Protein AF-A0A5K0YUQ2-F1 (afdb_monomer_lite)

Foldseek 3Di:
DDDDDDPDDDDPPDDPDPDDDDDDDDPDDDPDDDPDDDDDDPVNLCPDPVNVVLVQAWAPPPPPDPPPHDDADLVVLVVCCVPQQDDDDDDDHGDVVSLVSCVVSVCQPGHLPVPDDPVPHDPSSVVNNVSNVVVD

Sequence (136 aa):
MTKVYGTGVYDFKRHRVAEYPVQPVTTETLPERRPGGGSITLVDIQKDRLTKIALSNWSVSGDGSSAARPPFRPELVKEIYETELVVSDGGKTVPLQRVMILEVSQYLENYLWPNFEPETASFEHVMSMILMINEK

pLDDT: mean 75.37, std 20.81, range [32.41, 96.94]

Organism: NCBI:txid210225

Secondary structure (DSSP, 8-state):
----------------------------------SS-PPPPHHHHHHSHHHHHHHHHT---TT-----PPPP-HHHHHHHIIIIIS--SSSPPP-HHHHHHHHHTTHIIIIIGGG--TTT--HHHHHHHHHHHHH-

Radius of gyration: 26.04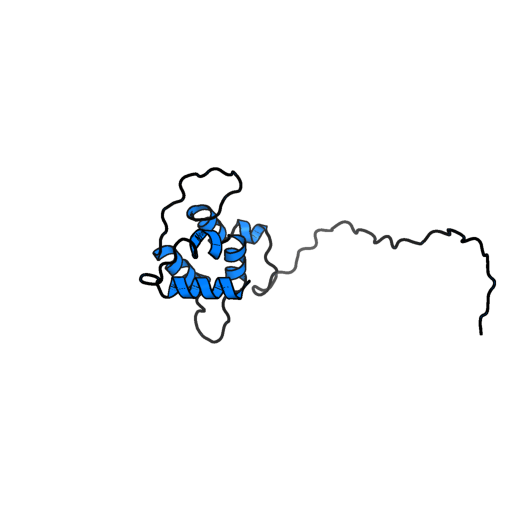 Å; chains: 1; bounding box: 52×62×75 Å

InterPro domains:
  IPR032174 RNA helicase aquarius, N-terminal domain [PF16399] (50-136)

Structure (mmCIF, N/CA/C/O backbone):
data_AF-A0A5K0YUQ2-F1
#
_entry.id   AF-A0A5K0YUQ2-F1
#
loop_
_atom_site.group_PDB
_atom_site.id
_atom_site.type_symbol
_atom_site.label_atom_id
_atom_site.label_alt_id
_atom_site.label_comp_id
_atom_site.label_asym_id
_atom_site.label_entity_id
_atom_site.label_seq_id
_atom_site.pdbx_PDB_ins_code
_atom_site.Cartn_x
_atom_site.Cartn_y
_atom_site.Cartn_z
_atom_site.occupancy
_atom_site.B_iso_or_equiv
_atom_site.auth_seq_id
_atom_site.auth_comp_id
_atom_site.auth_asym_id
_atom_site.auth_atom_id
_atom_site.pdbx_PDB_model_num
ATOM 1 N N . MET A 1 1 ? 31.585 44.148 46.536 1.00 32.41 1 MET A N 1
ATOM 2 C CA . MET A 1 1 ? 31.948 42.757 46.198 1.00 32.41 1 MET A CA 1
ATOM 3 C C . MET A 1 1 ? 31.736 41.876 47.422 1.00 32.41 1 MET A C 1
ATOM 5 O O . MET A 1 1 ? 32.100 42.289 48.513 1.00 32.41 1 MET A O 1
ATOM 9 N N . THR A 1 2 ? 31.082 40.730 47.192 1.00 36.16 2 THR A N 1
ATOM 10 C CA . THR A 1 2 ? 31.074 39.473 47.974 1.00 36.16 2 THR A CA 1
ATOM 11 C C . THR A 1 2 ? 30.713 39.517 49.463 1.00 36.16 2 THR A C 1
ATOM 13 O O . THR A 1 2 ? 31.566 39.665 50.332 1.00 36.16 2 THR A O 1
ATOM 16 N N . LYS A 1 3 ? 29.429 39.243 49.741 1.00 38.03 3 LYS A N 1
ATOM 17 C CA . LYS A 1 3 ? 28.987 38.639 51.003 1.00 38.03 3 LYS A CA 1
ATOM 18 C C . LYS A 1 3 ? 29.403 37.170 51.003 1.00 38.03 3 LYS A C 1
ATOM 20 O O . LYS A 1 3 ? 29.023 36.431 50.099 1.00 38.03 3 LYS A O 1
ATOM 25 N N . VAL A 1 4 ? 30.113 36.751 52.037 1.00 47.44 4 VAL A N 1
ATOM 26 C CA . VAL A 1 4 ? 30.205 35.346 52.434 1.00 47.44 4 VAL A CA 1
ATOM 27 C C . VAL A 1 4 ? 29.836 35.312 53.905 1.00 47.44 4 VAL A C 1
ATOM 29 O O . VAL A 1 4 ? 30.263 36.190 54.643 1.00 47.44 4 VAL A O 1
ATOM 32 N N . TYR A 1 5 ? 28.958 34.389 54.277 1.00 43.47 5 TYR A N 1
ATOM 33 C CA . TYR A 1 5 ? 29.052 33.495 55.435 1.00 43.47 5 TYR A CA 1
ATOM 34 C C . TYR A 1 5 ? 27.659 32.946 55.723 1.00 43.47 5 TYR A C 1
ATOM 36 O O . TYR A 1 5 ? 26.694 33.683 55.907 1.00 43.47 5 TYR A O 1
ATOM 44 N N . GLY A 1 6 ? 27.572 31.623 55.731 1.00 44.81 6 GLY A N 1
ATOM 45 C CA . GLY A 1 6 ? 26.339 30.910 56.008 1.00 44.81 6 GLY A CA 1
ATOM 46 C C . GLY A 1 6 ? 26.542 29.409 55.917 1.00 44.81 6 GLY A C 1
ATOM 47 O O . GLY A 1 6 ? 25.909 28.749 55.104 1.00 44.81 6 GLY A O 1
ATOM 48 N N . THR A 1 7 ? 27.449 28.870 56.732 1.00 54.19 7 THR A N 1
ATOM 49 C CA . THR A 1 7 ? 27.436 27.454 57.111 1.00 54.19 7 THR A CA 1
ATOM 50 C C . THR A 1 7 ? 26.182 27.209 57.950 1.00 54.19 7 THR A C 1
ATOM 52 O O . THR A 1 7 ? 26.190 27.404 59.164 1.00 54.19 7 THR A O 1
ATOM 55 N N . GLY A 1 8 ? 25.083 26.860 57.287 1.00 47.41 8 GLY A N 1
ATOM 56 C CA . GLY A 1 8 ? 23.836 26.434 57.912 1.00 47.41 8 GLY A CA 1
ATOM 57 C C . GLY A 1 8 ? 23.560 24.980 57.557 1.00 47.41 8 GLY A C 1
ATOM 58 O O . GLY A 1 8 ? 23.575 24.612 56.385 1.00 47.41 8 GLY A O 1
ATOM 59 N N . VAL A 1 9 ? 23.349 24.153 58.577 1.00 46.81 9 VAL A N 1
ATOM 60 C CA . VAL A 1 9 ? 22.989 22.737 58.455 1.00 46.81 9 VAL A CA 1
ATOM 61 C C . VAL A 1 9 ? 21.635 22.648 57.745 1.00 46.81 9 VAL A C 1
ATOM 63 O O . VAL A 1 9 ? 20.648 23.195 58.232 1.00 46.81 9 VAL A O 1
ATOM 66 N N . TYR A 1 10 ? 21.595 22.002 56.578 1.00 47.81 10 TYR A N 1
ATOM 67 C CA . TYR A 1 10 ? 20.353 21.759 55.844 1.00 47.81 10 TYR A CA 1
ATOM 68 C C . TYR A 1 10 ? 19.424 20.863 56.685 1.00 47.81 10 TYR A C 1
ATOM 70 O O . TYR A 1 10 ? 19.738 19.706 56.955 1.00 47.81 10 TYR A O 1
ATOM 78 N N . ASP A 1 11 ? 18.283 21.412 57.109 1.00 49.34 11 ASP A N 1
ATOM 79 C CA . ASP A 1 11 ? 17.187 20.687 57.762 1.00 49.34 11 ASP A CA 1
ATOM 80 C C . ASP A 1 11 ? 16.387 19.950 56.672 1.00 49.34 11 ASP A C 1
ATOM 82 O O . ASP A 1 11 ? 15.690 20.580 55.874 1.00 49.34 11 ASP A O 1
ATOM 86 N N . PHE A 1 12 ? 16.492 18.617 56.601 1.00 49.78 12 PHE A N 1
ATOM 87 C CA . PHE A 1 12 ? 15.725 17.762 55.678 1.00 49.78 12 PHE A CA 1
ATOM 88 C C . PHE A 1 12 ? 14.251 17.645 56.101 1.00 49.78 12 PHE A C 1
ATOM 90 O O . PHE A 1 12 ? 13.685 16.550 56.189 1.00 49.78 12 PHE A O 1
ATOM 97 N N . LYS A 1 13 ? 13.583 18.773 56.355 1.00 50.38 13 LYS A N 1
ATOM 98 C CA . LYS A 1 13 ? 12.129 18.810 56.497 1.00 50.38 13 LYS A CA 1
ATOM 99 C C . LYS A 1 13 ? 11.494 18.498 55.150 1.00 50.38 13 LYS A C 1
ATOM 101 O O . LYS A 1 13 ? 11.256 19.382 54.339 1.00 50.38 13 LYS A O 1
ATOM 106 N N . ARG A 1 14 ? 11.262 17.196 54.953 1.00 53.75 14 ARG A N 1
ATOM 107 C CA . ARG A 1 14 ? 10.283 16.547 54.074 1.00 53.75 14 ARG A CA 1
ATOM 108 C C . ARG A 1 14 ? 9.792 17.464 52.955 1.00 53.75 14 ARG A C 1
ATOM 110 O O . ARG A 1 14 ? 8.801 18.175 53.120 1.00 53.75 14 ARG A O 1
ATOM 117 N N . HIS A 1 15 ? 10.456 17.386 51.803 1.00 47.28 15 HIS A N 1
ATOM 118 C CA . HIS A 1 15 ? 9.835 17.776 50.544 1.00 47.28 15 HIS A CA 1
ATOM 119 C C . HIS A 1 15 ? 8.476 17.075 50.473 1.00 47.28 15 HIS A C 1
ATOM 121 O O . HIS A 1 15 ? 8.408 15.849 50.408 1.00 47.28 15 HIS A O 1
ATOM 127 N N . ARG A 1 16 ? 7.391 17.849 50.553 1.00 53.88 16 ARG A N 1
ATOM 128 C CA . ARG A 1 16 ? 6.055 17.364 50.222 1.00 53.88 16 ARG A CA 1
ATOM 129 C C . ARG A 1 16 ? 6.077 17.014 48.738 1.00 53.88 16 ARG A C 1
ATOM 131 O O . ARG A 1 16 ? 5.910 17.887 47.893 1.00 53.88 16 ARG A O 1
ATOM 138 N N . VAL A 1 17 ? 6.358 15.749 48.439 1.00 53.47 17 VAL A N 1
ATOM 139 C CA . VAL A 1 17 ? 6.038 15.149 47.147 1.00 53.47 17 VAL A CA 1
ATOM 140 C C . VAL A 1 17 ? 4.537 15.351 46.960 1.00 53.47 17 VAL A C 1
ATOM 142 O O . VAL A 1 17 ? 3.755 15.049 47.861 1.00 53.47 17 VAL A O 1
ATOM 145 N N . ALA A 1 18 ? 4.142 15.953 45.841 1.00 57.91 18 ALA A N 1
ATOM 146 C CA . ALA A 1 18 ? 2.740 16.072 45.482 1.00 57.91 18 ALA A CA 1
ATOM 147 C C . ALA A 1 18 ? 2.208 14.663 45.192 1.00 57.91 18 ALA A C 1
ATOM 149 O O . ALA A 1 18 ? 2.428 14.116 44.114 1.00 57.91 18 ALA A O 1
ATOM 150 N N . GLU A 1 19 ? 1.560 14.046 46.176 1.00 52.34 19 GLU A N 1
ATOM 151 C CA . GLU A 1 19 ? 0.774 12.839 45.958 1.00 52.34 19 GLU A CA 1
ATOM 152 C C . GLU A 1 19 ? -0.471 13.245 45.163 1.00 52.34 19 GLU A C 1
ATOM 154 O O . GLU A 1 19 ? -1.360 13.926 45.678 1.00 52.34 19 GLU A O 1
ATOM 159 N N . TYR A 1 20 ? -0.517 12.882 43.881 1.00 46.75 20 TYR A N 1
ATOM 160 C CA . TYR A 1 20 ? -1.749 12.977 43.107 1.00 46.75 20 TYR A CA 1
ATOM 161 C C . TYR A 1 20 ? -2.673 11.837 43.549 1.00 46.75 20 TYR A C 1
ATOM 163 O O . TYR A 1 20 ? -2.285 10.672 43.428 1.00 46.75 20 TYR A O 1
ATOM 171 N N . PRO A 1 21 ? -3.883 12.125 44.055 1.00 49.94 21 PRO A N 1
ATOM 172 C CA . PRO A 1 21 ? -4.831 11.075 44.383 1.00 49.94 21 PRO A CA 1
ATOM 173 C C . PRO A 1 21 ? -5.246 10.355 43.096 1.00 49.94 21 PRO A C 1
ATOM 175 O O . PRO A 1 21 ? -5.832 10.956 42.194 1.00 49.94 21 PRO A O 1
ATOM 178 N N . VAL A 1 22 ? -4.944 9.060 43.011 1.00 49.00 22 VAL A N 1
ATOM 179 C CA . VAL A 1 22 ? -5.474 8.182 41.964 1.00 49.00 22 VAL A CA 1
ATOM 180 C C . VAL A 1 22 ? -6.942 7.939 42.301 1.00 49.00 22 VAL A C 1
ATOM 182 O O . VAL A 1 22 ? -7.258 7.190 43.224 1.00 49.00 22 VAL A O 1
ATOM 185 N N . GLN A 1 23 ? -7.847 8.627 41.605 1.00 50.56 23 GLN A N 1
ATOM 186 C CA . GLN A 1 23 ? -9.275 8.350 41.730 1.00 50.56 23 GLN A CA 1
ATOM 187 C C . GLN A 1 23 ? -9.556 6.943 41.175 1.00 50.56 23 GLN A C 1
ATOM 189 O O . GLN A 1 23 ? -9.046 6.609 40.101 1.00 50.56 23 GLN A O 1
ATOM 194 N N . PRO A 1 24 ? -10.340 6.100 41.871 1.00 45.19 24 PRO A N 1
ATOM 195 C CA . PRO A 1 24 ? -10.799 4.845 41.299 1.00 45.19 24 PRO A CA 1
ATOM 196 C C . PRO A 1 24 ? -11.664 5.165 40.078 1.00 45.19 24 PRO A C 1
ATOM 198 O O . PRO A 1 24 ? -12.583 5.976 40.159 1.00 45.19 24 PRO A O 1
ATOM 201 N N . VAL A 1 25 ? -11.336 4.553 38.942 1.00 42.25 25 VAL A N 1
ATOM 202 C CA . VAL A 1 25 ? -12.047 4.734 37.673 1.00 42.25 25 VAL A CA 1
ATOM 203 C C . VAL A 1 25 ? -13.483 4.235 37.839 1.00 42.25 25 VAL A C 1
ATOM 205 O O . VAL A 1 25 ? -13.753 3.040 37.745 1.00 42.25 25 VAL A O 1
ATOM 208 N N . THR A 1 26 ? -14.413 5.147 38.105 1.00 38.47 26 THR A N 1
ATOM 209 C CA . THR A 1 26 ? -15.839 4.911 37.902 1.00 38.47 26 THR A CA 1
ATOM 210 C C . THR A 1 26 ? -16.084 4.838 36.401 1.00 38.47 26 THR A C 1
ATOM 212 O O . THR A 1 26 ? -15.654 5.704 35.641 1.00 38.47 26 THR A O 1
ATOM 215 N N . THR A 1 27 ? -16.751 3.772 35.964 1.00 49.03 27 THR A N 1
ATOM 216 C CA . THR A 1 27 ? -17.225 3.574 34.594 1.00 49.03 27 THR A CA 1
ATOM 217 C C . THR A 1 27 ? -18.278 4.626 34.253 1.00 49.03 27 THR A C 1
ATOM 219 O O . THR A 1 27 ? -19.476 4.359 34.315 1.00 49.03 27 THR A O 1
ATOM 222 N N . GLU A 1 28 ? -17.842 5.836 33.922 1.00 40.72 28 GLU A N 1
ATOM 223 C CA . GLU A 1 28 ? -18.686 6.819 33.262 1.00 40.72 28 GLU A CA 1
ATOM 224 C C . GLU A 1 28 ? -18.611 6.579 31.755 1.00 40.72 28 GLU A C 1
ATOM 226 O O . GLU A 1 28 ? -17.546 6.572 31.135 1.00 40.72 28 GLU A O 1
ATOM 231 N N . THR A 1 29 ? -19.777 6.295 31.187 1.00 49.72 29 THR A N 1
ATOM 232 C CA . THR A 1 29 ? -20.048 6.153 29.759 1.00 49.72 29 THR A CA 1
ATOM 233 C C . THR A 1 29 ? -19.360 7.262 28.963 1.00 49.72 29 THR A C 1
ATOM 235 O O . THR A 1 29 ? -19.727 8.432 29.088 1.00 49.72 29 THR A O 1
ATOM 238 N N . LEU A 1 30 ? -18.368 6.895 28.142 1.00 43.53 30 LEU A N 1
ATOM 239 C CA . LEU A 1 30 ? -17.711 7.836 27.239 1.00 43.53 30 LEU A CA 1
ATOM 240 C C . LEU A 1 30 ? -18.746 8.450 26.280 1.00 43.53 30 LEU A C 1
ATOM 242 O O . LEU A 1 30 ? -19.550 7.708 25.710 1.00 43.53 30 LEU A O 1
ATOM 246 N N . PRO A 1 31 ? -18.708 9.774 26.051 1.00 42.78 31 PRO A N 1
ATOM 247 C CA . PRO A 1 31 ? -19.572 10.407 25.070 1.00 42.78 31 PRO A CA 1
ATOM 248 C C . PRO A 1 31 ? -19.225 9.886 23.674 1.00 42.78 31 PRO A C 1
ATOM 250 O O . PRO A 1 31 ? -18.052 9.755 23.314 1.00 42.78 31 PRO A O 1
ATOM 253 N N . GLU A 1 32 ? -20.264 9.598 22.896 1.00 50.66 32 GLU A N 1
ATOM 254 C CA . GLU A 1 32 ? -20.170 9.133 21.518 1.00 50.66 32 GLU A CA 1
ATOM 255 C C . GLU A 1 32 ? -19.306 10.099 20.691 1.00 50.66 32 GLU A C 1
ATOM 257 O O . GLU A 1 32 ? -19.641 11.270 20.477 1.00 50.66 32 GLU A O 1
ATOM 262 N N . ARG A 1 33 ? -18.114 9.626 20.304 1.00 48.44 33 ARG A N 1
ATOM 263 C CA . ARG A 1 33 ? -17.125 10.416 19.566 1.00 48.44 33 ARG A CA 1
ATOM 264 C C . ARG A 1 33 ? -17.582 10.579 18.122 1.00 48.44 33 ARG A C 1
ATOM 266 O O . ARG A 1 33 ? -17.851 9.601 17.431 1.00 48.44 33 ARG A O 1
ATOM 273 N N . ARG A 1 34 ? -17.590 11.828 17.649 1.00 48.44 34 ARG A N 1
ATOM 274 C CA . ARG A 1 34 ? -17.783 12.154 16.230 1.00 48.44 34 ARG A CA 1
ATOM 275 C C . ARG A 1 34 ? -16.715 11.435 15.387 1.00 48.44 34 ARG A C 1
ATOM 277 O O . ARG A 1 34 ? -15.551 11.415 15.799 1.00 48.44 34 ARG A O 1
ATOM 284 N N . PRO A 1 35 ? -17.067 10.886 14.215 1.00 46.16 35 PRO A N 1
ATOM 285 C CA . PRO A 1 35 ? -16.115 10.202 13.355 1.00 46.16 35 PRO A CA 1
ATOM 286 C C . PRO A 1 35 ? -15.253 11.250 12.643 1.00 46.16 35 PRO A C 1
ATOM 288 O O . PRO A 1 35 ? -15.653 11.832 11.641 1.00 46.16 35 PRO A O 1
ATOM 291 N N . GLY A 1 36 ? -14.083 11.547 13.202 1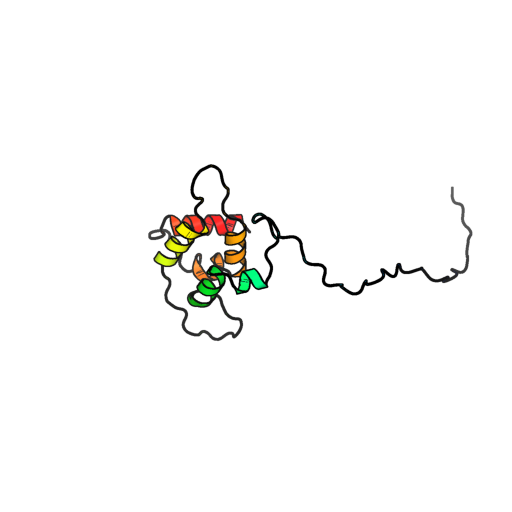.00 50.56 36 GLY A N 1
ATOM 292 C CA . GLY A 1 36 ? -13.119 12.456 12.586 1.00 50.56 36 GLY A CA 1
ATOM 293 C C . GLY A 1 36 ? -12.089 12.952 13.589 1.00 50.56 36 GLY A C 1
ATOM 294 O O . GLY A 1 36 ? -12.313 13.960 14.249 1.00 50.56 36 GLY A O 1
ATOM 295 N N . GLY A 1 37 ? -10.966 12.238 13.703 1.00 52.91 37 GLY A N 1
ATOM 296 C CA . GLY A 1 37 ? -9.801 12.682 14.479 1.00 52.91 37 GLY A CA 1
ATOM 297 C C . GLY A 1 37 ? -9.612 12.005 15.839 1.00 52.91 37 GLY A C 1
ATOM 298 O O . GLY A 1 37 ? -9.286 12.668 16.820 1.00 52.91 37 GLY A O 1
ATOM 299 N N . GLY A 1 38 ? -9.822 10.690 15.928 1.00 58.38 38 GLY A N 1
ATOM 300 C CA . GLY A 1 38 ? -9.349 9.908 17.071 1.00 58.38 38 GLY A CA 1
ATOM 301 C C . GLY A 1 38 ? -7.888 9.502 16.874 1.00 58.38 38 GLY A C 1
ATOM 302 O O . GLY A 1 38 ? -7.537 9.022 15.801 1.00 58.38 38 GLY A O 1
ATOM 303 N N . SER A 1 39 ? -7.050 9.674 17.902 1.00 70.12 39 SER A N 1
ATOM 304 C CA . SER A 1 39 ? -5.749 8.992 17.979 1.00 70.12 39 SER A CA 1
ATOM 305 C C . SER A 1 39 ? -5.965 7.491 17.761 1.00 70.12 39 SER A C 1
ATOM 307 O O . SER A 1 39 ? -6.824 6.909 18.431 1.00 70.12 39 SER A O 1
ATOM 309 N N . ILE A 1 40 ? -5.250 6.894 16.802 1.00 81.25 40 ILE A N 1
ATOM 310 C CA . ILE A 1 40 ? -5.379 5.468 16.496 1.00 81.25 40 ILE A CA 1
ATOM 311 C C . ILE A 1 40 ? -4.935 4.654 17.715 1.00 81.25 40 ILE A C 1
ATOM 313 O O . ILE A 1 40 ? -3.891 4.929 18.309 1.00 81.25 40 ILE A O 1
ATOM 317 N N . THR A 1 41 ? -5.716 3.653 18.118 1.00 87.75 41 THR A N 1
ATOM 318 C CA . THR A 1 41 ? -5.282 2.733 19.174 1.00 87.75 41 THR A CA 1
ATOM 319 C C . THR A 1 41 ? -4.588 1.515 18.570 1.00 87.75 41 THR A C 1
ATOM 321 O O . THR A 1 41 ? -4.844 1.134 17.428 1.00 87.75 41 THR A O 1
ATOM 324 N N . LEU A 1 42 ? -3.742 0.839 19.354 1.00 85.44 42 LEU A N 1
ATOM 325 C CA . LEU A 1 42 ? -3.142 -0.437 18.937 1.00 85.44 42 LEU A CA 1
ATOM 326 C C . LEU A 1 42 ? -4.206 -1.483 18.564 1.00 85.44 42 LEU A C 1
ATOM 328 O O . LEU A 1 42 ? -3.993 -2.288 17.661 1.00 85.44 42 LEU A O 1
ATOM 332 N N . VAL A 1 43 ? -5.361 -1.451 19.235 1.00 86.75 43 VAL A N 1
ATOM 333 C CA . VAL A 1 43 ? -6.485 -2.355 18.957 1.00 86.75 43 VAL A CA 1
ATOM 334 C C . VAL A 1 43 ? -7.097 -2.066 17.586 1.00 86.75 43 VAL A C 1
ATOM 336 O O . VAL A 1 43 ? -7.470 -3.007 16.885 1.00 86.75 43 VAL A O 1
ATOM 339 N N . ASP A 1 44 ? -7.175 -0.793 17.188 1.00 86.94 44 ASP A N 1
ATOM 340 C CA . ASP A 1 44 ? -7.674 -0.403 15.867 1.00 86.94 44 ASP A CA 1
ATOM 341 C C . ASP A 1 44 ? -6.730 -0.894 14.768 1.00 86.94 44 ASP A C 1
ATOM 343 O O . ASP A 1 44 ? -7.190 -1.515 13.813 1.00 86.94 44 ASP A O 1
ATOM 347 N N . ILE A 1 45 ? -5.414 -0.715 14.952 1.00 87.88 45 ILE A N 1
ATOM 348 C CA . ILE A 1 45 ? -4.390 -1.219 14.022 1.00 87.88 45 ILE A CA 1
ATOM 349 C C . ILE A 1 45 ? -4.519 -2.738 13.872 1.00 87.88 45 ILE A C 1
ATOM 351 O O . ILE A 1 45 ? -4.649 -3.243 12.766 1.00 87.88 45 ILE A O 1
ATOM 355 N N . GLN A 1 46 ? -4.572 -3.488 14.975 1.00 86.25 46 GLN A N 1
ATOM 356 C CA . GLN A 1 46 ? -4.661 -4.954 14.920 1.00 86.25 46 GLN A CA 1
ATOM 357 C C . GLN A 1 46 ? -5.914 -5.472 14.198 1.00 86.25 46 GLN A C 1
ATOM 359 O O . GLN A 1 46 ? -5.887 -6.548 13.596 1.00 86.25 46 GLN A O 1
ATOM 364 N N . LYS A 1 47 ? -7.029 -4.740 14.271 1.00 88.31 47 LYS A N 1
ATOM 365 C CA . LYS A 1 47 ? -8.286 -5.132 13.619 1.00 88.31 47 LYS A CA 1
ATOM 366 C C . LYS A 1 47 ? -8.361 -4.701 12.157 1.00 88.31 47 LYS A C 1
ATOM 368 O O . LYS A 1 47 ? -9.175 -5.277 11.422 1.00 88.31 47 LYS A O 1
ATOM 373 N N . ASP A 1 48 ? -7.545 -3.730 11.756 1.00 92.19 48 ASP A N 1
ATOM 374 C CA . ASP A 1 48 ? -7.611 -3.103 10.446 1.00 92.19 48 ASP A CA 1
ATOM 375 C C . ASP A 1 48 ? -7.349 -4.094 9.302 1.00 92.19 48 ASP A C 1
ATOM 377 O O . ASP A 1 48 ? -6.624 -5.090 9.422 1.00 92.19 48 ASP A O 1
ATOM 381 N N . ARG A 1 49 ? -7.985 -3.822 8.161 1.00 92.75 49 ARG A N 1
ATOM 382 C CA . ARG A 1 49 ? -7.845 -4.628 6.948 1.00 92.75 49 ARG A CA 1
ATOM 383 C C . ARG A 1 49 ? -6.411 -4.583 6.417 1.00 92.75 49 ARG A C 1
ATOM 385 O O . ARG A 1 49 ? -5.897 -5.633 6.039 1.00 92.75 49 ARG A O 1
ATOM 392 N N . LEU A 1 50 ? -5.761 -3.420 6.420 1.00 93.00 50 LEU A N 1
ATOM 393 C CA . LEU A 1 50 ? -4.395 -3.252 5.923 1.00 93.00 50 LEU A CA 1
ATOM 394 C C . LEU A 1 50 ? -3.394 -4.054 6.748 1.00 93.00 50 LEU A C 1
ATOM 396 O O . LEU A 1 50 ? -2.524 -4.705 6.180 1.00 93.00 50 LEU A O 1
ATOM 400 N N . THR A 1 51 ? -3.566 -4.109 8.068 1.00 92.19 51 THR A N 1
ATOM 401 C CA . THR A 1 51 ? -2.714 -4.931 8.936 1.00 92.19 51 THR A CA 1
ATOM 402 C C . THR A 1 51 ? -2.855 -6.422 8.623 1.00 92.19 51 THR A C 1
ATOM 404 O O . THR A 1 51 ? -1.856 -7.136 8.574 1.00 92.19 51 THR A O 1
ATOM 407 N N . LYS A 1 52 ? -4.064 -6.905 8.311 1.00 92.31 52 LYS A N 1
ATOM 408 C CA . LYS A 1 52 ? -4.274 -8.298 7.868 1.00 92.31 52 LYS A CA 1
ATOM 409 C C . LYS A 1 52 ? -3.660 -8.578 6.495 1.00 92.31 52 LYS A C 1
ATOM 411 O O . LYS A 1 52 ? -3.081 -9.647 6.291 1.00 92.31 52 LYS A O 1
ATOM 416 N N . ILE A 1 53 ? -3.774 -7.630 5.561 1.00 93.25 53 ILE A N 1
ATOM 417 C CA . ILE A 1 53 ? -3.131 -7.721 4.243 1.00 93.25 53 ILE A CA 1
ATOM 418 C C . ILE A 1 53 ? -1.611 -7.782 4.419 1.00 93.25 53 ILE A C 1
ATOM 420 O O . ILE A 1 53 ? -0.975 -8.657 3.833 1.00 93.25 53 ILE A O 1
ATOM 424 N N . ALA A 1 54 ? -1.042 -6.938 5.278 1.00 92.19 54 ALA A N 1
ATOM 425 C CA . ALA A 1 54 ? 0.385 -6.926 5.556 1.00 92.19 54 ALA A CA 1
ATOM 426 C C . ALA A 1 54 ? 0.877 -8.262 6.120 1.00 92.19 54 ALA A C 1
ATOM 428 O O . ALA A 1 54 ? 1.819 -8.835 5.574 1.00 92.19 54 ALA A O 1
ATOM 429 N N . LEU A 1 55 ? 0.186 -8.802 7.133 1.00 90.19 55 LEU A N 1
ATOM 430 C CA . LEU A 1 55 ? 0.459 -10.126 7.715 1.00 90.19 55 LEU A CA 1
ATOM 431 C C . LEU A 1 55 ? 0.476 -11.247 6.679 1.00 90.19 55 LEU A C 1
ATOM 433 O O . LEU A 1 55 ? 1.263 -12.181 6.797 1.00 90.19 55 LEU A O 1
ATOM 437 N N . SER A 1 56 ? -0.365 -11.138 5.656 1.00 90.06 56 SER A N 1
ATOM 438 C CA . SER A 1 56 ? -0.493 -12.169 4.629 1.00 90.06 56 SER A CA 1
ATOM 439 C C . SER A 1 56 ? 0.551 -12.055 3.517 1.00 90.06 56 SER A C 1
ATOM 441 O O . SER A 1 56 ? 0.795 -13.048 2.841 1.00 90.06 56 SER A O 1
ATOM 443 N N . ASN A 1 57 ? 1.137 -10.872 3.292 1.00 90.88 57 ASN A N 1
ATOM 444 C CA . ASN A 1 57 ? 1.937 -10.604 2.092 1.00 90.88 57 ASN A CA 1
ATOM 445 C C . ASN A 1 57 ? 3.400 -10.234 2.377 1.00 90.88 57 ASN A C 1
ATOM 447 O O . ASN A 1 57 ? 4.28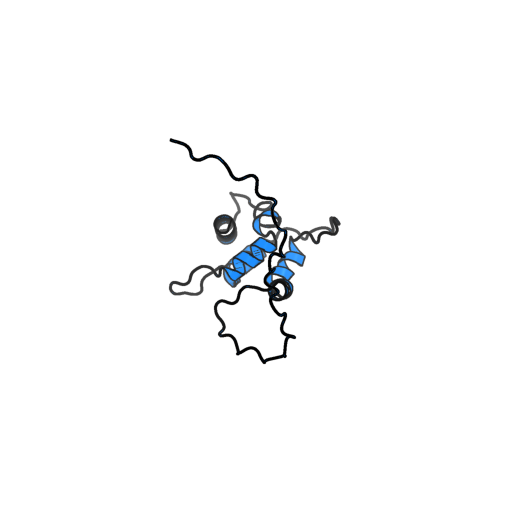4 -10.735 1.686 1.00 90.88 57 ASN A O 1
ATOM 451 N N . TRP A 1 58 ? 3.681 -9.375 3.363 1.00 90.31 58 TRP A N 1
ATOM 452 C CA . TRP A 1 58 ? 5.033 -8.816 3.539 1.00 90.31 58 TRP A CA 1
ATOM 453 C C . TRP A 1 58 ? 5.513 -8.658 4.974 1.00 90.31 58 TRP A C 1
ATOM 455 O O . TRP A 1 58 ? 6.724 -8.611 5.192 1.00 90.31 58 TRP A O 1
ATOM 465 N N . SER A 1 59 ? 4.619 -8.554 5.959 1.00 82.06 59 SER A N 1
ATOM 466 C CA . SER A 1 59 ? 5.055 -8.277 7.322 1.00 82.06 59 SER A CA 1
ATOM 467 C C . SER A 1 59 ? 5.777 -9.491 7.896 1.00 82.06 59 SER A C 1
ATOM 469 O O . SER A 1 59 ? 5.276 -10.619 7.840 1.00 82.06 59 SER A O 1
ATOM 471 N N . VAL A 1 60 ? 6.931 -9.251 8.501 1.00 71.38 60 VAL A N 1
ATOM 472 C CA . VAL A 1 60 ? 7.651 -10.275 9.245 1.00 71.38 60 VAL A CA 1
ATOM 473 C C . VAL A 1 60 ? 6.980 -10.388 10.607 1.00 71.38 60 VAL A C 1
ATOM 475 O O . VAL A 1 60 ? 7.243 -9.590 11.502 1.00 71.38 60 VAL A O 1
ATOM 478 N N . SER A 1 61 ? 6.088 -11.366 10.780 1.00 57.81 61 SER A N 1
ATOM 479 C CA . SER A 1 61 ? 5.749 -11.790 12.141 1.00 57.81 61 SER A CA 1
ATOM 480 C C . SER A 1 61 ? 7.062 -12.213 12.797 1.00 57.81 61 SER A C 1
ATOM 482 O O . SER A 1 61 ? 7.806 -12.987 12.198 1.00 57.81 61 SER A O 1
ATOM 484 N N . GLY A 1 62 ? 7.387 -11.643 13.961 1.00 53.06 62 GLY A N 1
ATOM 485 C CA . GLY A 1 62 ? 8.708 -11.688 14.613 1.00 53.06 62 GLY A CA 1
ATOM 486 C C . GLY A 1 62 ? 9.243 -13.071 15.011 1.00 53.06 62 GLY A C 1
ATOM 487 O O . GLY A 1 62 ? 10.138 -13.158 15.841 1.00 53.06 62 GLY A O 1
ATOM 488 N N . ASP A 1 63 ? 8.717 -14.140 14.427 1.00 51.38 63 ASP A N 1
ATOM 489 C CA . ASP A 1 63 ? 9.072 -15.526 14.694 1.00 51.38 63 ASP A CA 1
ATOM 490 C C . ASP A 1 63 ? 10.298 -16.004 13.895 1.00 51.38 63 ASP A C 1
ATOM 492 O O . ASP A 1 63 ? 10.663 -17.173 13.952 1.00 51.38 63 ASP A O 1
ATOM 496 N N . GLY A 1 64 ? 10.936 -15.129 13.101 1.00 51.59 64 GLY A N 1
ATOM 497 C CA . GLY A 1 64 ? 12.160 -15.449 12.346 1.00 51.59 64 GLY A CA 1
ATOM 498 C C . GLY A 1 64 ? 12.009 -16.598 11.337 1.00 51.59 64 GLY A C 1
ATOM 499 O O . GLY A 1 64 ? 12.970 -16.963 10.657 1.00 51.59 64 GLY A O 1
ATOM 500 N N . SER A 1 65 ? 10.808 -17.163 11.214 1.00 51.31 65 SER A N 1
ATOM 501 C CA . SER A 1 65 ? 10.487 -18.226 10.291 1.00 51.31 65 SER A CA 1
ATOM 502 C C . SER A 1 65 ? 10.303 -17.595 8.918 1.00 51.31 65 SER A C 1
ATOM 504 O O . SER A 1 65 ? 9.335 -16.897 8.623 1.00 51.31 65 SER A O 1
ATOM 506 N N . SER A 1 66 ? 11.281 -17.844 8.052 1.00 53.06 66 SER A N 1
ATOM 507 C CA . SER A 1 66 ? 11.200 -17.636 6.606 1.00 53.06 66 SER A CA 1
ATOM 508 C C . SER A 1 66 ? 10.178 -18.605 5.988 1.00 53.06 66 SER A C 1
ATOM 510 O O . SER A 1 66 ? 10.485 -19.324 5.034 1.00 53.06 66 SER A O 1
ATOM 512 N N . ALA A 1 67 ? 8.962 -18.673 6.542 1.00 57.41 67 ALA A N 1
ATOM 513 C CA . ALA A 1 67 ? 7.833 -19.245 5.836 1.00 57.41 67 ALA A CA 1
ATOM 514 C C . ALA A 1 67 ? 7.754 -18.514 4.492 1.00 57.41 67 ALA A C 1
ATOM 516 O O . ALA A 1 67 ? 7.827 -17.283 4.455 1.00 57.41 67 ALA A O 1
ATOM 517 N N . ALA A 1 68 ? 7.735 -19.282 3.402 1.00 64.88 68 ALA A N 1
ATOM 518 C CA . ALA A 1 68 ? 7.836 -18.758 2.049 1.00 64.88 68 ALA A CA 1
ATOM 519 C C . ALA A 1 68 ? 6.806 -17.638 1.860 1.00 64.88 68 ALA A C 1
ATOM 521 O O . ALA A 1 68 ? 5.600 -17.891 1.852 1.00 64.88 68 ALA A O 1
ATOM 522 N N . ARG A 1 69 ? 7.290 -16.392 1.771 1.00 72.56 69 ARG A N 1
ATOM 523 C CA . ARG A 1 69 ? 6.429 -15.240 1.512 1.00 72.56 69 ARG A CA 1
ATOM 524 C C . ARG A 1 69 ? 5.758 -15.456 0.159 1.00 72.56 69 ARG A C 1
ATOM 526 O O . ARG A 1 69 ? 6.408 -15.991 -0.748 1.00 72.56 69 ARG A O 1
ATOM 533 N N . PRO A 1 70 ? 4.486 -15.064 -0.000 1.00 83.62 70 PRO A N 1
ATOM 534 C CA . PRO A 1 70 ? 3.879 -15.109 -1.315 1.00 83.62 70 PRO A CA 1
ATOM 535 C C . PRO A 1 70 ? 4.683 -14.227 -2.283 1.00 83.62 70 PRO A C 1
ATOM 537 O O . PRO A 1 70 ? 5.309 -13.249 -1.860 1.00 83.62 70 PRO A O 1
ATOM 540 N N . PRO A 1 71 ? 4.689 -14.572 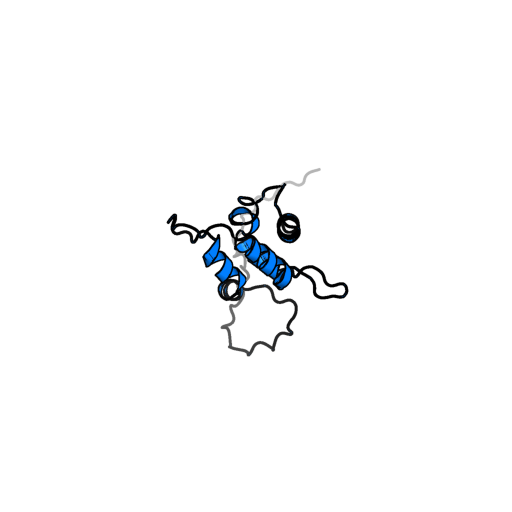-3.580 1.00 89.62 71 PRO A N 1
ATOM 541 C CA . PRO A 1 71 ? 5.336 -13.744 -4.583 1.00 89.62 71 PRO A CA 1
ATOM 542 C C . PRO A 1 71 ? 4.711 -12.347 -4.603 1.00 89.62 71 PRO A C 1
ATOM 544 O O . PRO A 1 71 ? 3.529 -12.175 -4.295 1.00 89.62 71 PRO A O 1
ATOM 547 N N . PHE A 1 72 ? 5.511 -11.355 -4.990 1.00 93.31 72 PHE A N 1
ATOM 548 C CA . PHE A 1 72 ? 5.048 -9.983 -5.147 1.00 93.31 72 PHE A CA 1
ATOM 549 C C . PHE A 1 72 ? 3.892 -9.896 -6.148 1.00 93.31 72 PHE A C 1
ATOM 551 O O . PHE A 1 72 ? 3.926 -10.509 -7.216 1.00 93.31 72 PHE A O 1
ATOM 558 N N . ARG A 1 73 ? 2.868 -9.116 -5.788 1.00 94.56 73 ARG A N 1
ATOM 559 C CA . ARG A 1 73 ? 1.675 -8.888 -6.604 1.00 94.56 73 ARG A CA 1
ATOM 560 C C . ARG A 1 73 ? 1.506 -7.395 -6.887 1.00 94.56 73 ARG A C 1
ATOM 562 O O . ARG A 1 73 ? 1.107 -6.669 -5.966 1.00 94.56 73 ARG A O 1
ATOM 569 N N . PRO A 1 74 ? 1.752 -6.928 -8.123 1.00 94.25 74 PRO A N 1
ATOM 570 C CA . PRO A 1 74 ? 1.573 -5.522 -8.477 1.00 94.25 74 PRO A CA 1
ATOM 571 C C . PRO A 1 74 ? 0.101 -5.088 -8.411 1.00 94.25 74 PRO A C 1
ATOM 573 O O . PRO A 1 74 ? -0.192 -3.944 -8.070 1.00 94.25 74 PRO A O 1
ATOM 576 N N . GLU A 1 75 ? -0.848 -6.002 -8.636 1.00 95.75 75 GLU A N 1
ATOM 577 C CA . GLU A 1 75 ? -2.282 -5.700 -8.546 1.00 95.75 75 GLU A CA 1
ATOM 578 C C . GLU A 1 75 ? -2.696 -5.313 -7.124 1.00 95.75 75 GLU A C 1
ATOM 580 O O . GLU A 1 75 ? -3.602 -4.503 -6.946 1.00 95.75 75 GLU A O 1
ATOM 585 N N . LEU A 1 76 ? -2.017 -5.860 -6.109 1.00 95.62 76 LEU A N 1
ATOM 586 C CA . LEU A 1 76 ? -2.287 -5.518 -4.715 1.00 95.62 76 LEU A CA 1
ATOM 587 C C . LEU A 1 76 ? -1.867 -4.078 -4.404 1.00 95.62 76 LEU A C 1
ATOM 589 O O . LEU A 1 76 ? -2.578 -3.374 -3.695 1.00 95.62 76 LEU A O 1
ATOM 593 N N . VAL A 1 77 ? -0.734 -3.629 -4.954 1.00 96.12 77 VAL A N 1
ATOM 594 C CA . VAL A 1 77 ? -0.268 -2.242 -4.800 1.00 96.12 77 VAL A CA 1
ATOM 595 C C . VAL A 1 77 ? -1.278 -1.281 -5.415 1.00 96.12 77 VAL A C 1
ATOM 597 O O . VAL A 1 77 ? -1.650 -0.288 -4.789 1.00 96.12 77 VAL A O 1
ATOM 600 N N . LYS A 1 78 ? -1.775 -1.619 -6.608 1.00 95.81 78 LYS A N 1
ATOM 601 C CA . LYS A 1 78 ? -2.828 -0.861 -7.280 1.00 95.81 78 LYS A CA 1
ATOM 602 C C . LYS A 1 78 ? -4.112 -0.798 -6.451 1.00 95.81 78 LYS A C 1
ATOM 604 O O . LYS A 1 78 ? -4.638 0.291 -6.246 1.00 95.81 78 LYS A O 1
ATOM 609 N N . GLU A 1 79 ? -4.576 -1.932 -5.924 1.00 95.31 79 GLU A N 1
ATOM 610 C CA . GLU A 1 79 ? -5.769 -1.980 -5.069 1.00 95.31 79 GLU A CA 1
ATOM 611 C C . GLU A 1 79 ? -5.600 -1.098 -3.824 1.00 95.31 79 GLU A C 1
ATOM 613 O O . GLU A 1 79 ? -6.480 -0.295 -3.523 1.00 95.31 79 GLU A O 1
ATOM 618 N N . ILE A 1 80 ? -4.471 -1.205 -3.115 1.00 95.00 80 ILE A N 1
ATOM 619 C CA . ILE A 1 80 ? -4.193 -0.397 -1.916 1.00 95.00 80 ILE A CA 1
ATOM 620 C C . ILE A 1 80 ? -4.184 1.091 -2.265 1.00 95.00 80 ILE A C 1
ATOM 622 O O . ILE A 1 80 ? -4.776 1.896 -1.547 1.00 95.00 80 ILE A O 1
ATOM 626 N N . TYR A 1 81 ? -3.543 1.458 -3.374 1.00 94.69 81 TYR A N 1
ATOM 627 C CA . TYR A 1 81 ? -3.492 2.843 -3.812 1.00 94.69 81 TYR A CA 1
ATOM 628 C C . TYR A 1 81 ? -4.895 3.396 -4.089 1.00 94.69 81 TYR A C 1
ATOM 630 O O . TYR A 1 81 ? -5.296 4.381 -3.472 1.00 94.69 81 TYR A O 1
ATOM 638 N N . GLU A 1 82 ? -5.668 2.733 -4.950 1.00 92.50 82 GLU A N 1
ATOM 639 C CA . GLU A 1 82 ? -6.995 3.193 -5.373 1.00 92.50 82 GLU A CA 1
ATOM 640 C C . GLU A 1 82 ? -8.023 3.207 -4.234 1.00 92.50 82 GLU A C 1
ATOM 642 O O . GLU A 1 82 ? -8.907 4.064 -4.216 1.00 92.50 82 GLU A O 1
ATOM 647 N N . THR A 1 83 ? -7.923 2.271 -3.286 1.00 91.56 83 THR A N 1
ATOM 648 C CA . THR A 1 83 ? -8.922 2.114 -2.217 1.00 91.56 83 THR A CA 1
ATOM 649 C C . THR A 1 83 ? -8.585 2.874 -0.937 1.00 91.56 83 THR A C 1
ATOM 651 O O . THR A 1 83 ? -9.503 3.361 -0.279 1.00 91.56 83 THR A O 1
ATOM 654 N N . GLU A 1 84 ? -7.303 2.996 -0.575 1.00 91.12 84 GLU A N 1
ATOM 655 C CA . GLU A 1 84 ? -6.891 3.533 0.731 1.00 91.12 84 GLU A CA 1
ATOM 656 C C . GLU A 1 84 ? -6.085 4.837 0.645 1.00 91.12 84 GLU A C 1
ATOM 658 O O . GLU A 1 84 ? -6.061 5.597 1.617 1.00 91.12 84 GLU A O 1
ATOM 663 N N . LEU A 1 85 ? -5.419 5.109 -0.484 1.00 89.50 85 LEU A N 1
ATOM 664 C CA . LEU A 1 85 ? -4.522 6.265 -0.638 1.00 89.50 85 LEU A CA 1
ATOM 665 C C . LEU A 1 85 ? -5.080 7.352 -1.564 1.00 89.50 85 LEU A C 1
ATOM 667 O O . LEU A 1 85 ? -4.728 8.524 -1.409 1.00 89.50 85 LEU A O 1
ATOM 671 N N . VAL A 1 86 ? -5.957 6.993 -2.505 1.00 87.19 86 VAL A N 1
ATOM 672 C CA . VAL A 1 86 ? -6.623 7.956 -3.384 1.00 87.19 86 VAL A CA 1
ATOM 673 C C . VAL A 1 86 ? -7.664 8.753 -2.609 1.00 87.19 86 VAL A C 1
ATOM 675 O O . VAL A 1 86 ? -8.496 8.235 -1.866 1.00 87.19 86 VAL A O 1
ATOM 678 N N . VAL A 1 87 ? -7.643 10.059 -2.842 1.00 77.19 87 VAL A N 1
ATOM 679 C CA . VAL A 1 87 ? -8.663 10.965 -2.344 1.00 77.19 87 VAL A CA 1
ATOM 680 C C . VAL A 1 87 ? -9.830 10.978 -3.326 1.00 77.19 87 VAL A C 1
ATOM 682 O O . VAL A 1 87 ? -9.709 11.476 -4.443 1.00 77.19 87 VAL A O 1
ATOM 685 N N . SER A 1 88 ? -10.985 10.469 -2.902 1.00 60.06 88 SER A N 1
ATOM 686 C CA . SER A 1 88 ? -12.231 10.610 -3.654 1.00 60.06 88 SER A CA 1
ATOM 687 C C . SER A 1 88 ? -12.728 12.064 -3.580 1.00 60.06 88 SER A C 1
ATOM 689 O O . SER A 1 88 ? -13.378 12.440 -2.604 1.00 60.06 88 SER A O 1
ATOM 691 N N . ASP A 1 89 ? -12.352 12.836 -4.600 1.00 52.66 89 ASP A N 1
ATOM 692 C CA . A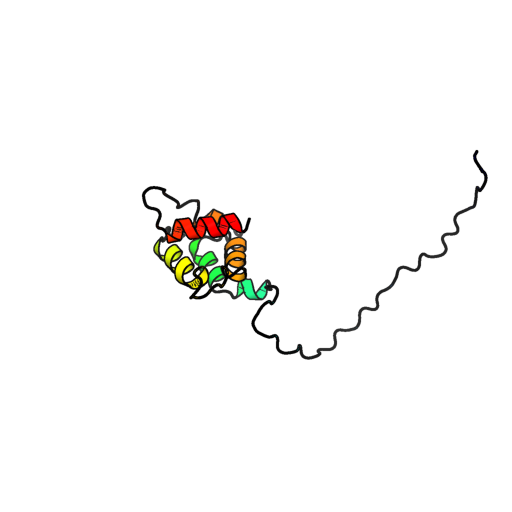SP A 1 89 ? -12.796 14.168 -5.046 1.00 52.66 89 ASP A CA 1
ATOM 693 C C . ASP A 1 89 ? -12.908 15.323 -4.015 1.00 52.66 89 ASP A C 1
ATOM 695 O O . ASP A 1 89 ? -13.435 15.199 -2.908 1.00 52.66 89 ASP A O 1
ATOM 699 N N . GLY A 1 90 ? -12.435 16.505 -4.427 1.00 50.25 90 GLY A N 1
ATOM 700 C CA . GLY A 1 90 ? -12.649 17.780 -3.730 1.00 50.25 90 GLY A CA 1
ATOM 701 C C . GLY A 1 90 ? -11.762 18.061 -2.506 1.00 50.25 90 GLY A C 1
ATOM 702 O O . GLY A 1 90 ? -12.238 18.063 -1.372 1.00 50.25 90 GLY A O 1
ATOM 703 N N . GLY A 1 91 ? -10.482 18.381 -2.735 1.00 55.25 91 GLY A N 1
ATOM 704 C CA . GLY A 1 91 ? -9.634 19.144 -1.796 1.00 55.25 91 GLY A CA 1
ATOM 705 C C . GLY A 1 91 ? -9.211 18.452 -0.493 1.00 55.25 91 GLY A C 1
ATOM 706 O O . GLY A 1 91 ? -8.635 19.101 0.378 1.00 55.25 91 GLY A O 1
ATOM 707 N N . LYS A 1 92 ? -9.487 17.157 -0.332 1.00 66.69 92 LYS A N 1
ATOM 708 C CA . LYS A 1 92 ? -9.047 16.391 0.840 1.00 66.69 92 LYS A CA 1
ATOM 709 C C . LYS A 1 92 ? -7.591 15.946 0.672 1.00 66.69 92 LYS A C 1
ATOM 711 O O . LYS A 1 92 ? -7.125 15.678 -0.431 1.00 66.69 92 LYS A O 1
ATOM 716 N N . THR A 1 93 ? -6.863 15.898 1.779 1.00 74.81 93 THR A N 1
ATOM 717 C CA . THR A 1 93 ? -5.503 15.357 1.833 1.00 74.81 93 THR A CA 1
ATOM 718 C C . THR A 1 93 ? -5.545 13.833 1.868 1.00 74.81 93 THR A C 1
ATOM 720 O O . THR A 1 93 ? -6.573 13.244 2.212 1.00 74.81 93 THR A O 1
ATOM 723 N N . VAL A 1 94 ? -4.417 13.195 1.550 1.00 81.31 94 VAL A N 1
ATOM 724 C CA . VAL A 1 94 ? -4.253 11.742 1.698 1.00 81.31 94 VAL A CA 1
ATOM 725 C C . VAL A 1 94 ? -4.645 11.323 3.125 1.00 81.31 94 VAL A C 1
ATOM 727 O O . VAL A 1 94 ? -4.295 12.034 4.077 1.00 81.31 94 VAL A O 1
ATOM 730 N N . PRO A 1 95 ? -5.393 10.217 3.311 1.00 86.94 95 PRO A N 1
ATOM 731 C CA . PRO A 1 95 ? -5.822 9.785 4.636 1.00 86.94 95 PRO A CA 1
ATOM 732 C C . PRO A 1 95 ? -4.630 9.397 5.528 1.00 86.94 95 PRO A C 1
ATOM 734 O O . PRO A 1 95 ? -4.144 8.269 5.475 1.00 86.94 95 PRO A O 1
ATOM 737 N N . LEU A 1 96 ? -4.187 10.311 6.401 1.00 87.88 96 LEU A N 1
ATOM 738 C CA . LEU A 1 96 ? -3.018 10.116 7.277 1.00 87.88 96 LEU A CA 1
ATOM 739 C C . LEU A 1 96 ? -3.099 8.820 8.098 1.00 87.88 96 LEU A C 1
ATOM 741 O O . LEU A 1 96 ? -2.120 8.098 8.248 1.00 87.88 96 LEU A O 1
ATOM 745 N N . GLN A 1 97 ? -4.297 8.472 8.578 1.00 88.38 97 GLN A N 1
ATOM 746 C CA . GLN A 1 97 ? -4.512 7.241 9.336 1.00 88.38 97 GLN A CA 1
ATOM 747 C C . GLN A 1 97 ? -4.157 5.980 8.530 1.00 88.38 97 GLN A C 1
ATOM 749 O O . GLN A 1 97 ? -3.649 5.020 9.104 1.00 88.38 97 GLN A O 1
ATOM 754 N N . ARG A 1 98 ? -4.408 5.970 7.214 1.00 92.19 98 ARG A N 1
ATOM 755 C CA . ARG A 1 98 ? -4.075 4.833 6.343 1.00 92.19 98 ARG A CA 1
ATOM 756 C C . ARG A 1 98 ? -2.577 4.731 6.112 1.00 92.19 98 ARG A C 1
ATOM 758 O O . ARG A 1 98 ? -2.028 3.640 6.240 1.00 92.19 98 ARG A O 1
ATOM 765 N N . VAL A 1 99 ? -1.926 5.865 5.861 1.00 91.94 99 VAL A N 1
ATOM 766 C CA . VAL A 1 99 ? -0.468 5.943 5.697 1.00 91.94 99 VAL A CA 1
ATOM 767 C C . VAL A 1 99 ? 0.242 5.452 6.962 1.00 91.94 99 VAL A C 1
ATOM 769 O O . VAL A 1 99 ? 1.104 4.583 6.882 1.00 91.94 99 VAL A O 1
ATOM 772 N N . MET A 1 100 ? -0.209 5.885 8.142 1.00 91.06 100 MET A N 1
ATOM 773 C CA . MET A 1 100 ? 0.340 5.439 9.426 1.00 91.06 100 MET A CA 1
ATOM 774 C C . MET A 1 100 ? 0.211 3.919 9.640 1.00 91.06 100 MET A C 1
ATOM 776 O O . MET A 1 100 ? 1.139 3.289 10.143 1.00 91.06 100 MET A O 1
ATOM 780 N N . ILE A 1 101 ? -0.912 3.298 9.257 1.00 92.38 101 ILE A N 1
ATOM 781 C CA . ILE A 1 101 ? -1.071 1.835 9.364 1.00 92.38 101 ILE A CA 1
ATOM 782 C C . ILE A 1 101 ? -0.094 1.113 8.423 1.00 92.38 101 ILE A C 1
ATOM 784 O O . ILE A 1 101 ? 0.529 0.127 8.825 1.00 92.38 101 ILE A O 1
ATOM 788 N N . LEU A 1 102 ? 0.060 1.605 7.189 1.00 94.00 102 LEU A N 1
ATOM 789 C CA . LEU A 1 102 ? 1.011 1.048 6.223 1.00 94.00 102 LEU A CA 1
ATOM 790 C C . LEU A 1 102 ? 2.458 1.175 6.714 1.00 94.00 102 LEU A C 1
ATOM 792 O O . LEU A 1 102 ? 3.222 0.221 6.567 1.00 94.00 102 LEU A O 1
ATOM 796 N N . GLU A 1 103 ? 2.803 2.288 7.360 1.00 92.19 103 GLU A N 1
ATOM 797 C CA . GLU A 1 103 ? 4.127 2.532 7.940 1.00 92.19 103 GLU A CA 1
ATOM 798 C C . GLU A 1 103 ? 4.428 1.565 9.089 1.00 92.19 103 GLU A C 1
ATOM 800 O O . GLU A 1 103 ? 5.448 0.879 9.075 1.00 92.19 103 GLU A O 1
ATOM 805 N N . VAL A 1 104 ? 3.497 1.403 10.037 1.00 90.62 104 VAL A N 1
ATOM 806 C CA . VAL A 1 104 ? 3.640 0.418 11.127 1.00 90.62 104 VAL A CA 1
ATOM 807 C C . VAL A 1 104 ? 3.806 -1.003 10.577 1.00 90.62 104 VAL A C 1
ATOM 809 O O . VAL A 1 104 ? 4.505 -1.827 11.165 1.00 90.62 104 VAL A O 1
ATOM 812 N N . SER A 1 105 ? 3.189 -1.295 9.431 1.00 91.44 105 SER A N 1
ATOM 813 C CA . SER A 1 105 ? 3.303 -2.587 8.755 1.00 91.44 105 SER A CA 1
ATOM 814 C C . SER A 1 105 ? 4.554 -2.750 7.878 1.00 91.44 105 SER A C 1
ATOM 816 O O . SER A 1 105 ? 4.718 -3.807 7.261 1.00 91.44 105 SER A O 1
ATOM 818 N N . GLN A 1 106 ? 5.422 -1.732 7.814 1.00 92.69 106 GLN A N 1
ATOM 819 C CA . GLN A 1 106 ? 6.641 -1.696 6.996 1.00 92.69 106 GLN A CA 1
ATOM 820 C C . GLN A 1 106 ? 6.368 -1.934 5.502 1.00 92.69 106 GLN A C 1
ATOM 822 O O . GLN A 1 106 ? 7.034 -2.736 4.840 1.00 92.69 106 GLN A O 1
ATOM 827 N N . TYR A 1 107 ? 5.331 -1.282 4.968 1.00 95.69 107 TYR A N 1
ATOM 828 C CA . TYR A 1 107 ? 4.914 -1.447 3.572 1.00 95.69 107 TYR A CA 1
ATOM 829 C C . TYR A 1 107 ? 6.004 -1.024 2.576 1.00 95.69 107 TYR A C 1
ATOM 831 O O . TYR A 1 107 ? 6.221 -1.697 1.564 1.00 95.69 107 TYR A O 1
ATOM 839 N N . LEU A 1 108 ? 6.735 0.054 2.875 1.00 95.69 108 LEU A N 1
ATOM 840 C CA . LEU A 1 108 ? 7.804 0.541 2.009 1.00 95.69 108 LEU A CA 1
ATOM 841 C C . LEU A 1 108 ? 8.979 -0.442 1.967 1.00 95.69 108 LEU A C 1
ATOM 843 O O . LEU A 1 108 ? 9.396 -0.856 0.888 1.00 95.69 108 LEU A O 1
ATOM 847 N N . GLU A 1 109 ? 9.492 -0.833 3.130 1.00 93.94 109 GLU A N 1
ATOM 848 C CA . GLU A 1 109 ? 10.723 -1.611 3.272 1.00 93.94 109 GLU A CA 1
ATOM 849 C C . GLU A 1 109 ? 10.543 -3.066 2.854 1.00 93.94 109 GLU A C 1
ATOM 851 O O . GLU A 1 109 ? 11.438 -3.643 2.238 1.00 93.94 109 GLU A O 1
ATOM 856 N N . ASN A 1 110 ? 9.393 -3.663 3.182 1.00 93.00 110 ASN A N 1
ATOM 857 C CA . ASN A 1 110 ? 9.182 -5.095 2.986 1.00 93.00 110 ASN A CA 1
ATOM 858 C C . ASN A 1 110 ? 8.421 -5.435 1.700 1.00 93.00 110 ASN A C 1
ATOM 860 O O . ASN A 1 110 ? 8.463 -6.597 1.290 1.00 93.00 110 ASN A O 1
ATOM 864 N N . TYR A 1 111 ? 7.731 -4.475 1.068 1.00 94.44 111 TYR A N 1
ATOM 865 C CA . TYR A 1 111 ? 6.887 -4.759 -0.099 1.00 94.44 111 TYR A CA 1
ATOM 866 C C . TYR A 1 111 ? 7.136 -3.858 -1.308 1.00 94.44 111 TYR A C 1
ATOM 868 O O . TYR A 1 111 ? 7.263 -4.381 -2.411 1.00 94.44 111 TYR A O 1
ATOM 876 N N . LEU A 1 112 ? 7.235 -2.537 -1.145 1.00 96.25 112 LEU A N 1
ATOM 877 C CA . LEU A 1 112 ? 7.397 -1.638 -2.294 1.00 96.25 112 LEU A CA 1
ATOM 878 C C . LEU A 1 112 ? 8.840 -1.574 -2.802 1.00 96.25 112 LEU A C 1
ATOM 880 O O . LEU A 1 112 ? 9.079 -1.793 -3.988 1.00 96.25 112 LEU A O 1
ATOM 884 N N . TRP A 1 113 ? 9.794 -1.269 -1.919 1.00 95.50 113 TRP A N 1
ATOM 885 C CA . TRP A 1 113 ? 11.188 -1.020 -2.292 1.00 95.50 113 TRP A CA 1
ATOM 886 C C . TRP A 1 113 ? 11.893 -2.253 -2.877 1.00 95.50 113 TRP A C 1
ATOM 888 O O . TRP A 1 113 ? 12.508 -2.120 -3.934 1.00 95.50 113 TRP A O 1
ATOM 898 N N . PRO A 1 114 ? 11.773 -3.465 -2.293 1.00 94.44 114 PRO A N 1
ATOM 899 C CA . PRO A 1 114 ? 12.446 -4.648 -2.836 1.00 94.44 114 PRO A CA 1
ATOM 900 C C . PRO A 1 114 ? 11.907 -5.105 -4.196 1.00 94.44 114 PRO A C 1
ATOM 902 O O . PRO A 1 114 ? 12.579 -5.867 -4.882 1.00 94.44 114 PRO A O 1
ATOM 905 N N . ASN A 1 115 ? 10.695 -4.675 -4.562 1.00 94.88 115 ASN A N 1
ATOM 906 C CA . ASN A 1 115 ? 10.005 -5.079 -5.789 1.00 94.88 115 ASN A CA 1
ATOM 907 C C . ASN A 1 115 ? 9.869 -3.923 -6.796 1.00 94.88 115 ASN A C 1
ATOM 909 O O . ASN A 1 115 ? 9.070 -4.007 -7.728 1.00 94.88 115 ASN A O 1
ATOM 913 N N . PHE A 1 116 ? 10.602 -2.826 -6.593 1.00 96.19 116 PHE A N 1
ATOM 914 C CA . PHE A 1 116 ? 10.601 -1.696 -7.510 1.00 96.19 116 PHE A CA 1
ATOM 915 C C . PHE A 1 116 ? 11.561 -1.942 -8.675 1.00 96.19 116 PHE A C 1
ATOM 917 O O . PHE A 1 116 ? 12.758 -2.129 -8.471 1.00 96.19 116 PHE A O 1
ATOM 924 N N . GLU A 1 117 ? 11.030 -1.865 -9.892 1.00 95.19 117 GLU A N 1
ATOM 925 C CA . GLU A 1 117 ? 11.801 -1.915 -11.133 1.00 95.19 117 GLU A CA 1
ATOM 926 C C . GLU A 1 117 ? 11.450 -0.676 -11.975 1.00 95.19 117 GLU A C 1
ATOM 928 O O . GLU A 1 117 ? 10.289 -0.536 -12.375 1.00 95.19 117 GLU A O 1
ATOM 933 N N . PRO A 1 118 ? 12.394 0.246 -12.241 1.00 93.38 118 PRO A N 1
ATOM 934 C CA . PRO A 1 118 ? 12.107 1.525 -12.896 1.00 93.38 118 PRO A CA 1
ATOM 935 C C . PRO A 1 118 ? 11.461 1.395 -14.280 1.00 93.38 118 PRO A C 1
ATOM 937 O O . PRO A 1 118 ? 10.704 2.280 -14.673 1.00 93.38 118 PRO A O 1
ATOM 940 N N . GLU A 1 119 ? 11.740 0.317 -15.014 1.00 94.69 119 GLU A N 1
ATOM 941 C CA . GLU A 1 119 ? 11.212 0.120 -16.370 1.00 94.69 119 GLU A CA 1
ATOM 942 C C . GLU A 1 119 ? 9.769 -0.406 -16.391 1.00 94.69 119 GLU A C 1
ATOM 944 O O . GLU A 1 119 ? 9.039 -0.162 -17.352 1.00 94.69 119 GLU A O 1
ATOM 949 N N . THR A 1 120 ? 9.338 -1.116 -15.341 1.00 93.00 120 THR A N 1
ATOM 950 C CA . THR A 1 120 ? 8.026 -1.789 -15.296 1.00 93.00 120 THR A CA 1
ATOM 951 C C . THR A 1 120 ? 7.110 -1.287 -14.185 1.00 93.00 120 THR A C 1
ATOM 953 O O . THR A 1 120 ? 5.968 -1.739 -14.087 1.00 93.00 120 THR A O 1
ATOM 956 N N . ALA A 1 121 ? 7.588 -0.390 -13.321 1.00 94.19 121 ALA A N 1
ATOM 957 C CA . ALA A 1 121 ? 6.808 0.131 -12.209 1.00 94.19 121 ALA A CA 1
ATOM 958 C C . ALA A 1 121 ? 5.559 0.874 -12.702 1.00 94.19 121 ALA A C 1
ATOM 960 O O . ALA A 1 121 ? 5.623 1.758 -13.558 1.00 94.19 121 ALA A O 1
ATOM 961 N N . SER A 1 122 ? 4.410 0.532 -12.119 1.00 95.81 122 SER A N 1
ATOM 962 C CA . SER A 1 122 ? 3.166 1.241 -12.395 1.00 95.81 122 SER A CA 1
ATOM 963 C C . SER A 1 122 ? 3.138 2.600 -11.690 1.00 95.81 122 SER A C 1
ATOM 965 O O . SER A 1 122 ? 3.871 2.851 -10.726 1.00 95.81 122 SER A O 1
ATOM 967 N N . PHE A 1 123 ? 2.245 3.477 -12.147 1.00 95.56 123 PHE A N 1
ATOM 968 C CA . PHE A 1 123 ? 2.017 4.778 -11.520 1.00 95.56 123 PHE A CA 1
ATOM 969 C C . PHE A 1 123 ? 1.663 4.640 -10.032 1.00 95.56 123 PHE A C 1
ATOM 971 O O . P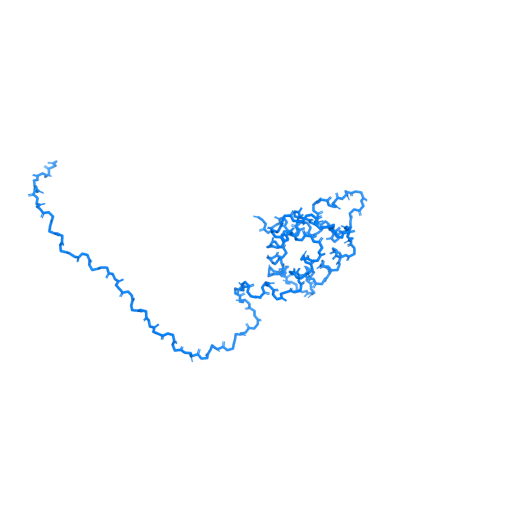HE A 1 123 ? 2.204 5.357 -9.193 1.00 95.56 123 PHE A O 1
ATOM 978 N N . GLU A 1 124 ? 0.792 3.688 -9.698 1.00 96.38 124 GLU A N 1
ATOM 979 C CA . GLU A 1 124 ? 0.328 3.429 -8.336 1.00 96.38 124 GLU A CA 1
ATOM 980 C C . GLU A 1 124 ? 1.467 2.969 -7.424 1.00 96.38 124 GLU A C 1
ATOM 982 O O . GLU A 1 124 ? 1.510 3.356 -6.256 1.00 96.38 124 GLU A O 1
ATOM 987 N N . HIS A 1 125 ? 2.421 2.194 -7.953 1.00 96.94 125 HIS A N 1
ATOM 988 C CA . HIS A 1 125 ? 3.605 1.763 -7.207 1.00 96.94 125 HIS A CA 1
ATOM 989 C C . HIS A 1 125 ? 4.495 2.948 -6.852 1.00 96.94 125 HIS A C 1
ATOM 991 O O . HIS A 1 125 ? 4.826 3.145 -5.683 1.00 96.94 125 HIS A O 1
ATOM 997 N N . VAL A 1 126 ? 4.825 3.779 -7.843 1.00 96.88 126 VAL A N 1
ATOM 998 C CA . VAL A 1 126 ? 5.650 4.978 -7.639 1.00 96.88 126 VAL A CA 1
ATOM 999 C C . VAL A 1 126 ? 4.961 5.952 -6.688 1.00 96.88 126 VAL A C 1
ATOM 1001 O O . VAL A 1 126 ? 5.591 6.463 -5.764 1.00 96.88 126 VAL A O 1
ATOM 1004 N N . MET A 1 127 ? 3.661 6.187 -6.865 1.00 95.12 127 MET A N 1
ATOM 1005 C CA . MET A 1 127 ? 2.925 7.104 -6.004 1.00 95.12 127 MET A CA 1
ATOM 1006 C C . MET A 1 127 ? 2.822 6.581 -4.571 1.00 95.12 127 MET A C 1
ATOM 1008 O O . MET A 1 127 ? 3.040 7.341 -3.631 1.00 95.12 127 MET A O 1
ATOM 1012 N N . SER A 1 128 ? 2.563 5.284 -4.388 1.00 95.38 128 SER A N 1
ATOM 1013 C CA . SER A 1 128 ? 2.578 4.661 -3.061 1.00 95.38 128 SER A CA 1
ATOM 1014 C C . SER A 1 128 ? 3.940 4.835 -2.388 1.00 95.38 128 SER A C 1
ATOM 1016 O O . SER A 1 128 ? 3.992 5.197 -1.218 1.00 95.38 128 SER A O 1
ATOM 1018 N N . MET A 1 129 ? 5.044 4.661 -3.124 1.00 96.12 129 MET A N 1
ATOM 1019 C CA . MET A 1 129 ? 6.387 4.907 -2.591 1.00 96.12 129 MET A CA 1
ATOM 1020 C C . MET A 1 129 ? 6.582 6.360 -2.158 1.00 96.12 129 MET A C 1
ATOM 1022 O O . MET A 1 129 ? 7.045 6.594 -1.047 1.00 96.12 129 MET A O 1
ATOM 1026 N N . ILE A 1 130 ? 6.205 7.330 -2.996 1.00 94.75 130 ILE A N 1
ATOM 1027 C CA . ILE A 1 130 ? 6.324 8.760 -2.671 1.00 94.75 130 ILE A CA 1
ATOM 1028 C C . ILE A 1 130 ? 5.534 9.094 -1.402 1.00 94.75 130 ILE A C 1
ATOM 1030 O O . ILE A 1 130 ? 6.045 9.793 -0.530 1.00 94.75 130 ILE A O 1
ATOM 1034 N N . LEU A 1 131 ? 4.310 8.575 -1.275 1.00 93.25 131 LEU A N 1
ATOM 1035 C CA . LEU A 1 131 ? 3.476 8.800 -0.095 1.00 93.25 131 LEU A CA 1
ATOM 1036 C C . LEU A 1 131 ? 4.109 8.228 1.174 1.00 93.25 131 LEU A C 1
ATOM 1038 O O . LEU A 1 131 ? 4.134 8.918 2.187 1.00 93.25 131 LEU A O 1
ATOM 1042 N N . MET A 1 132 ? 4.661 7.014 1.109 1.00 94.56 132 MET A N 1
ATOM 1043 C CA . MET A 1 132 ? 5.348 6.423 2.260 1.00 94.56 132 MET A CA 1
ATOM 1044 C C . MET A 1 132 ? 6.649 7.158 2.608 1.00 94.56 132 MET A C 1
ATOM 1046 O O . MET A 1 132 ? 6.970 7.294 3.781 1.00 94.56 132 MET A O 1
ATOM 1050 N N . ILE A 1 133 ? 7.396 7.652 1.615 1.00 94.25 133 ILE A N 1
ATOM 1051 C CA . ILE A 1 133 ? 8.625 8.429 1.846 1.00 94.25 133 ILE A CA 1
ATOM 1052 C C . ILE A 1 133 ? 8.306 9.775 2.501 1.00 94.25 133 ILE A C 1
ATOM 1054 O O . ILE A 1 133 ? 9.024 10.184 3.401 1.00 94.25 133 ILE A O 1
ATOM 1058 N N . ASN A 1 134 ? 7.237 10.450 2.072 1.00 90.81 134 ASN A N 1
ATOM 1059 C CA . ASN A 1 134 ? 6.842 11.749 2.622 1.00 90.81 134 ASN A CA 1
ATOM 1060 C C . ASN A 1 134 ? 6.373 11.683 4.085 1.00 90.81 134 ASN A C 1
ATOM 1062 O O . ASN A 1 134 ? 6.369 12.715 4.751 1.00 90.81 134 ASN A O 1
ATOM 1066 N N . GLU A 1 135 ? 5.936 10.515 4.561 1.00 86.88 135 GLU A N 1
ATOM 1067 C CA . GLU A 1 135 ? 5.537 10.312 5.961 1.00 86.88 135 GLU A CA 1
ATOM 1068 C C . GLU A 1 135 ? 6.741 10.134 6.904 1.00 86.88 135 GLU A C 1
ATOM 1070 O O . GLU A 1 135 ? 6.598 10.332 8.110 1.00 86.88 135 GLU A O 1
ATOM 1075 N N . LYS A 1 136 ? 7.916 9.761 6.377 1.00 75.31 136 LYS A N 1
ATOM 1076 C CA . LYS A 1 136 ? 9.142 9.565 7.168 1.00 75.31 136 LYS A CA 1
ATOM 1077 C C . LYS A 1 136 ? 9.838 10.882 7.503 1.00 75.31 136 LYS A C 1
ATOM 1079 O O . LYS A 1 136 ? 10.322 10.989 8.653 1.00 75.31 136 LYS A O 1
#